Protein AF-A0A937KG40-F1 (afdb_monomer)

Structure (mmCIF, N/CA/C/O backbone):
data_AF-A0A937KG40-F1
#
_entry.id   AF-A0A937KG40-F1
#
loop_
_atom_site.group_PDB
_atom_site.id
_atom_site.type_symbol
_atom_site.label_atom_id
_atom_site.label_alt_id
_atom_site.label_comp_id
_atom_site.label_asym_id
_atom_site.label_entity_id
_atom_site.label_seq_id
_atom_site.pdbx_PDB_ins_code
_atom_site.Cartn_x
_atom_site.Cartn_y
_atom_site.Cartn_z
_atom_site.occupancy
_atom_site.B_iso_or_equiv
_atom_site.auth_seq_id
_atom_site.auth_comp_id
_atom_site.auth_asym_id
_atom_site.auth_atom_id
_atom_site.pdbx_PDB_model_num
ATOM 1 N N . MET A 1 1 ? 20.164 14.365 -9.147 1.00 29.72 1 MET A N 1
ATOM 2 C CA . MET A 1 1 ? 19.379 15.071 -8.111 1.00 29.72 1 MET A CA 1
ATOM 3 C C . MET A 1 1 ? 18.485 14.060 -7.415 1.00 29.72 1 MET A C 1
ATOM 5 O O . MET A 1 1 ? 17.702 13.389 -8.072 1.00 29.72 1 MET A O 1
ATOM 9 N N . THR A 1 2 ? 18.675 13.862 -6.116 1.00 31.70 2 THR A N 1
ATOM 10 C CA . THR A 1 2 ? 17.919 12.902 -5.305 1.00 31.70 2 THR A CA 1
ATOM 11 C C . THR A 1 2 ? 16.456 13.340 -5.197 1.00 31.70 2 THR A C 1
ATOM 13 O O . THR A 1 2 ? 16.167 14.490 -4.876 1.00 31.70 2 THR A O 1
ATOM 16 N N . ASN A 1 3 ? 15.526 12.422 -5.490 1.00 35.91 3 ASN A N 1
ATOM 17 C CA . ASN A 1 3 ? 14.071 12.614 -5.447 1.00 35.91 3 ASN A CA 1
ATOM 18 C C . ASN A 1 3 ? 13.557 12.842 -4.006 1.00 35.91 3 ASN A C 1
ATOM 20 O O . ASN A 1 3 ? 12.800 12.036 -3.457 1.00 35.91 3 ASN A O 1
ATOM 24 N N . ASN A 1 4 ? 13.931 13.977 -3.410 1.00 30.56 4 ASN A N 1
ATOM 25 C CA . ASN A 1 4 ? 13.459 14.484 -2.115 1.00 30.56 4 ASN A CA 1
ATOM 26 C C . ASN A 1 4 ? 11.945 14.772 -2.10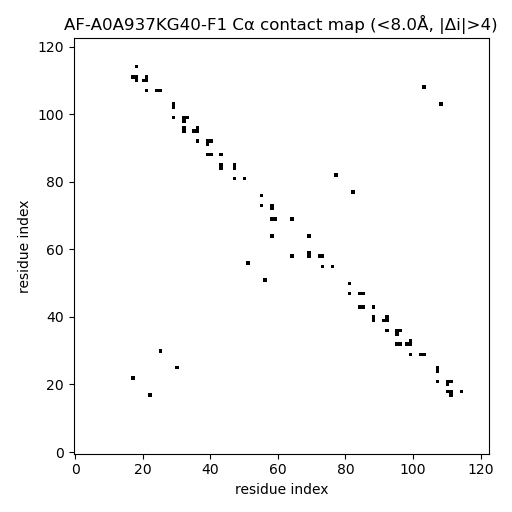3 1.00 30.56 4 ASN A C 1
ATOM 28 O O . ASN A 1 4 ? 11.352 14.951 -1.036 1.00 30.56 4 ASN A O 1
ATOM 32 N N . LEU A 1 5 ? 11.302 14.751 -3.278 1.00 34.16 5 LEU A N 1
ATOM 33 C CA . LEU A 1 5 ? 9.855 14.876 -3.439 1.00 34.16 5 LEU A CA 1
ATOM 34 C C . LEU A 1 5 ? 9.083 13.678 -2.862 1.00 34.16 5 LEU A C 1
ATOM 36 O O . LEU A 1 5 ? 7.949 13.839 -2.420 1.00 34.16 5 LEU A O 1
ATOM 40 N N . THR A 1 6 ? 9.687 12.483 -2.826 1.00 42.81 6 THR A N 1
ATOM 41 C CA . THR A 1 6 ? 8.984 11.270 -2.375 1.00 42.81 6 THR A CA 1
ATOM 42 C C . THR A 1 6 ? 8.787 11.278 -0.855 1.00 42.81 6 THR A C 1
ATOM 44 O O . THR A 1 6 ? 7.686 11.040 -0.369 1.00 42.81 6 THR A O 1
ATOM 47 N N . TYR A 1 7 ? 9.822 11.645 -0.095 1.00 31.58 7 TYR A N 1
ATOM 48 C CA . TYR A 1 7 ? 9.812 11.565 1.370 1.00 31.58 7 TYR A CA 1
ATOM 49 C C . TYR A 1 7 ? 8.919 12.631 2.032 1.00 31.58 7 TYR A C 1
ATOM 51 O O . TYR A 1 7 ? 8.198 12.355 2.995 1.00 31.58 7 TYR A O 1
ATOM 59 N N . THR A 1 8 ? 8.916 13.855 1.493 1.00 28.70 8 THR A N 1
ATOM 60 C CA . THR A 1 8 ? 8.114 14.974 2.018 1.00 28.70 8 THR A CA 1
ATOM 61 C C . THR A 1 8 ? 6.634 14.871 1.641 1.00 28.70 8 THR A C 1
ATOM 63 O O . THR A 1 8 ? 5.778 15.168 2.479 1.00 28.70 8 THR A O 1
ATOM 66 N N . GLN A 1 9 ? 6.295 14.384 0.441 1.00 41.84 9 GLN A N 1
ATOM 67 C CA . GLN A 1 9 ? 4.900 14.111 0.068 1.00 41.84 9 GLN A CA 1
ATOM 68 C C . GLN A 1 9 ? 4.331 12.902 0.823 1.00 41.84 9 GLN A C 1
ATOM 70 O O . GLN A 1 9 ? 3.178 12.938 1.247 1.00 41.84 9 GLN A O 1
ATOM 75 N N . GLU A 1 10 ? 5.131 11.866 1.092 1.00 42.09 10 GLU A N 1
ATOM 76 C CA . GLU A 1 10 ? 4.698 10.689 1.858 1.00 42.09 10 GLU A CA 1
ATOM 77 C C . GLU A 1 10 ? 4.356 11.004 3.319 1.00 42.09 10 GLU A C 1
ATOM 79 O O . GLU A 1 10 ? 3.369 10.481 3.836 1.00 42.09 10 GLU A O 1
ATOM 84 N N . LYS A 1 11 ? 5.099 11.911 3.971 1.00 37.56 11 LYS A N 1
ATOM 85 C CA . LYS A 1 11 ? 4.744 12.417 5.311 1.00 37.56 11 LYS A CA 1
ATOM 86 C C . LYS A 1 11 ? 3.416 13.197 5.291 1.00 37.56 11 LYS A C 1
ATOM 88 O O . LYS A 1 11 ? 2.628 13.094 6.228 1.00 37.56 11 LYS A O 1
ATOM 93 N N . ARG A 1 12 ? 3.135 13.935 4.205 1.00 41.34 12 ARG A N 1
ATOM 94 C CA . ARG A 1 12 ? 1.896 14.722 4.014 1.00 41.34 12 ARG A CA 1
ATOM 95 C C . ARG A 1 12 ? 0.671 13.870 3.638 1.00 41.34 12 ARG A C 1
ATOM 97 O O . ARG A 1 12 ? -0.447 14.234 3.998 1.00 41.34 12 ARG A O 1
ATOM 104 N N . MET A 1 13 ? 0.862 12.721 2.983 1.00 41.78 13 MET A N 1
ATOM 105 C CA . MET A 1 13 ? -0.224 11.836 2.517 1.00 41.78 13 MET A CA 1
ATOM 106 C C . MET A 1 13 ? -1.063 11.217 3.653 1.00 41.78 13 MET A C 1
ATOM 108 O O . MET A 1 13 ? -2.223 10.869 3.434 1.00 41.78 13 MET A O 1
ATOM 112 N N . HIS A 1 14 ? -0.526 11.073 4.870 1.00 46.31 14 HIS A N 1
ATOM 113 C CA . HIS A 1 14 ? -1.285 10.530 6.010 1.00 46.31 14 HIS A CA 1
ATOM 114 C C . HIS A 1 14 ? -1.973 11.578 6.877 1.00 46.31 14 HIS A C 1
ATOM 116 O O . HIS A 1 14 ? -3.039 11.279 7.416 1.00 46.31 14 HIS A O 1
ATOM 122 N N . SER A 1 15 ? -1.461 12.812 6.925 1.00 49.38 15 SER A N 1
ATOM 123 C CA . SER A 1 15 ? -2.122 13.901 7.660 1.00 49.38 15 SER A CA 1
ATOM 124 C C . SER A 1 15 ? -3.536 14.191 7.125 1.00 49.38 15 SER A C 1
ATOM 126 O O . SER A 1 15 ? -4.372 14.699 7.864 1.00 49.38 15 SER A O 1
ATOM 128 N N . HIS A 1 16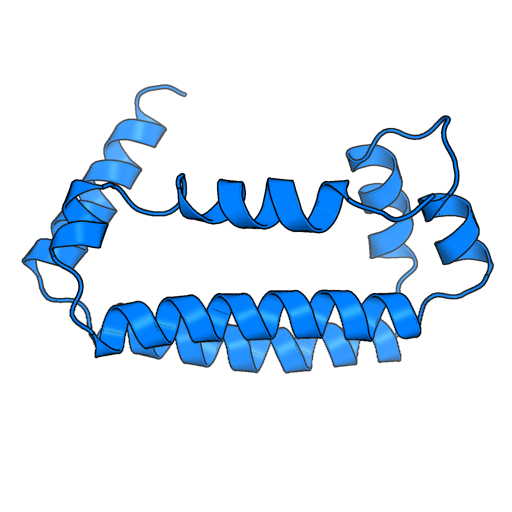 ? -3.836 13.808 5.876 1.00 55.38 16 HIS A N 1
ATOM 129 C CA . HIS A 1 16 ? -5.140 14.038 5.252 1.00 55.38 16 HIS A CA 1
ATOM 130 C C . HIS A 1 16 ? -6.058 12.807 5.192 1.00 55.38 16 HIS A C 1
ATOM 132 O O . HIS A 1 16 ? -7.255 12.978 4.959 1.00 55.38 16 HIS A O 1
ATOM 138 N N . LYS A 1 17 ? -5.580 11.568 5.416 1.00 70.12 17 LYS A N 1
ATOM 139 C CA . LYS A 1 17 ? -6.433 10.361 5.277 1.00 70.12 17 LYS A CA 1
ATOM 140 C C . LYS A 1 17 ? -7.412 10.227 6.446 1.00 70.12 17 LYS A C 1
ATOM 142 O O . LYS A 1 17 ? -8.617 10.096 6.233 1.00 70.12 17 LYS A O 1
ATOM 147 N N . TYR A 1 18 ? -6.943 10.400 7.678 1.00 78.81 18 TYR A N 1
ATOM 148 C CA . TYR A 1 18 ? -7.760 10.326 8.898 1.00 78.81 18 TYR A CA 1
ATOM 149 C C . TYR A 1 18 ? -7.912 11.711 9.545 1.00 78.81 18 TYR A C 1
ATOM 151 O O . TYR A 1 18 ? -7.155 12.617 9.219 1.00 78.81 18 TYR A O 1
ATOM 159 N N . SER A 1 19 ? -8.974 11.950 10.320 1.00 82.94 19 SER A N 1
ATOM 160 C CA . SER A 1 19 ? -9.092 13.190 11.110 1.00 82.94 19 SER A CA 1
ATOM 161 C C . SER A 1 19 ? -8.163 13.116 12.323 1.00 82.94 19 SER A C 1
ATOM 163 O O . SER A 1 19 ? -7.889 12.013 12.792 1.00 82.94 19 SER A O 1
ATOM 165 N N . GLN A 1 20 ? -7.717 14.263 12.848 1.00 84.88 20 GLN A N 1
ATOM 166 C CA . GLN A 1 20 ? -6.923 14.288 14.086 1.00 84.88 20 GLN A CA 1
ATOM 167 C C . GLN A 1 20 ? -7.676 13.626 15.245 1.00 84.88 20 GLN A C 1
ATOM 169 O O . GLN A 1 20 ? -7.147 12.713 15.866 1.00 84.88 20 GLN A O 1
ATOM 174 N N . GLU A 1 21 ? -8.967 13.950 15.387 1.00 86.12 21 GLU A N 1
ATOM 175 C CA . GLU A 1 21 ? -9.891 13.298 16.327 1.00 86.12 21 GLU A CA 1
ATOM 176 C C . GLU A 1 21 ? -9.841 11.763 16.226 1.00 86.12 21 GLU A C 1
ATOM 178 O O . GLU A 1 21 ? -9.748 11.068 17.229 1.00 86.12 21 GLU A O 1
ATOM 183 N N . LEU A 1 22 ? -9.830 11.199 15.011 1.00 88.19 22 LEU A N 1
ATOM 184 C CA . LEU A 1 22 ? -9.727 9.750 14.850 1.00 88.19 22 LEU A CA 1
ATOM 185 C C . LEU A 1 22 ? -8.346 9.236 15.273 1.00 88.19 22 LEU A C 1
ATOM 187 O O . LEU A 1 22 ? -8.283 8.229 15.969 1.00 88.19 22 LEU A O 1
ATOM 191 N N . ILE A 1 23 ? -7.266 9.906 14.859 1.00 87.44 23 ILE A N 1
ATOM 192 C CA . ILE A 1 23 ? -5.876 9.502 15.135 1.00 87.44 23 ILE A CA 1
ATOM 193 C C . ILE A 1 23 ? -5.603 9.427 16.642 1.00 87.44 23 ILE A C 1
ATOM 195 O O . ILE A 1 23 ? -4.950 8.483 17.097 1.00 87.44 23 ILE A O 1
ATOM 199 N N . GLU A 1 24 ? -6.122 10.384 17.407 1.00 89.44 24 GLU A N 1
ATOM 200 C CA . GLU A 1 24 ? -5.990 10.436 18.865 1.00 89.44 24 GLU A CA 1
ATOM 201 C C . GLU A 1 24 ? -6.654 9.232 19.539 1.00 89.44 24 GLU A C 1
ATOM 203 O O . GLU A 1 24 ? -6.080 8.651 20.457 1.00 89.44 24 GLU A O 1
ATOM 208 N N . THR A 1 25 ? -7.798 8.776 19.017 1.00 92.06 25 THR A N 1
ATOM 209 C CA . THR A 1 25 ? -8.499 7.596 19.551 1.00 92.06 25 THR A CA 1
ATOM 210 C C . THR A 1 25 ? -7.898 6.248 19.142 1.00 92.06 25 THR A C 1
ATOM 212 O O . THR A 1 25 ? -8.375 5.215 19.613 1.00 92.06 25 THR A O 1
ATOM 215 N N . LEU A 1 26 ? -6.909 6.201 18.238 1.00 93.06 26 LEU A N 1
ATOM 216 C CA . LEU A 1 26 ? -6.374 4.926 17.750 1.00 93.06 26 LEU A CA 1
ATOM 217 C C . LEU A 1 26 ? -5.513 4.222 18.804 1.00 93.06 26 LEU A C 1
ATOM 219 O O . LEU A 1 26 ? -4.596 4.814 19.382 1.00 93.06 26 LEU A O 1
ATOM 223 N N . SER A 1 27 ? -5.735 2.918 18.962 1.00 96.06 27 SER A N 1
ATOM 224 C CA . SER A 1 27 ? -4.889 2.057 19.786 1.00 96.06 27 SER A CA 1
ATOM 225 C C . SER A 1 27 ? -3.490 1.888 19.185 1.00 96.06 27 SER A C 1
ATOM 227 O O . SER A 1 27 ? -3.271 2.095 17.986 1.00 96.06 27 SER A O 1
ATOM 229 N N . SER A 1 28 ? -2.530 1.447 20.001 1.00 95.00 28 SER A N 1
ATOM 230 C CA . SER A 1 28 ? -1.167 1.146 19.538 1.00 95.00 28 SER A CA 1
ATOM 231 C C . SER A 1 28 ? -1.161 0.129 18.393 1.00 95.00 28 SER A C 1
ATOM 233 O O . SER A 1 28 ? -0.466 0.327 17.400 1.00 95.00 28 SER A O 1
ATOM 235 N N . TYR A 1 29 ? -2.006 -0.904 18.475 1.00 95.56 29 TYR A N 1
ATOM 236 C CA . TYR A 1 29 ? -2.160 -1.905 17.416 1.00 95.56 29 TYR A CA 1
ATOM 237 C C . TYR A 1 29 ? -2.681 -1.299 16.103 1.00 95.56 29 TYR A C 1
ATOM 239 O O . TYR A 1 29 ? -2.160 -1.575 15.023 1.00 95.56 29 TYR A O 1
ATOM 247 N N . GLN A 1 30 ? -3.683 -0.421 16.177 1.00 92.88 30 GLN A N 1
ATOM 248 C CA . GLN A 1 30 ? -4.229 0.268 15.005 1.00 92.88 30 GLN A CA 1
ATOM 249 C C . GLN A 1 30 ? -3.193 1.189 14.346 1.00 92.88 30 GLN A C 1
ATOM 251 O O . GLN A 1 30 ? -3.073 1.205 13.119 1.00 92.88 30 GLN A O 1
ATOM 256 N N . LYS A 1 31 ? -2.410 1.919 15.151 1.00 91.94 31 LYS A N 1
ATOM 257 C CA . LYS A 1 31 ? -1.296 2.755 14.675 1.00 91.94 31 LYS A CA 1
ATOM 258 C C . LYS A 1 31 ? -0.208 1.908 14.010 1.00 91.94 31 LYS A C 1
ATOM 260 O O . LYS A 1 31 ? 0.274 2.263 12.936 1.00 91.94 31 LYS A O 1
ATOM 265 N N . GLU A 1 32 ? 0.115 0.748 14.578 1.00 93.94 32 GLU A N 1
ATOM 266 C CA . GLU A 1 32 ? 1.071 -0.193 13.988 1.00 93.94 32 GLU A CA 1
ATOM 267 C C . GLU A 1 32 ? 0.605 -0.706 12.615 1.00 93.94 32 GLU A C 1
ATOM 269 O O . GLU A 1 32 ? 1.409 -0.822 11.688 1.00 93.94 32 GLU A O 1
ATOM 274 N N . LEU A 1 33 ? -0.693 -0.979 12.444 1.00 92.38 33 LEU A N 1
ATOM 275 C CA . LEU A 1 33 ? -1.252 -1.382 11.150 1.00 92.38 33 LEU A CA 1
ATOM 276 C C . LEU A 1 33 ? -1.131 -0.274 10.093 1.00 92.38 33 LEU A C 1
ATOM 278 O O . LEU A 1 33 ? -0.800 -0.576 8.946 1.00 92.38 33 LEU A O 1
ATOM 282 N N . ILE A 1 34 ? -1.332 0.994 10.467 1.00 91.44 34 ILE A N 1
ATOM 283 C CA . ILE A 1 34 ? -1.125 2.142 9.567 1.00 91.44 34 ILE A CA 1
ATOM 284 C C . ILE A 1 34 ? 0.348 2.241 9.152 1.00 91.44 34 ILE A C 1
ATOM 286 O O . ILE A 1 34 ? 0.657 2.340 7.964 1.00 91.44 34 ILE A O 1
ATOM 290 N N . GLU A 1 35 ? 1.275 2.138 10.106 1.00 90.94 35 GLU A N 1
ATOM 291 C CA . GLU A 1 35 ? 2.709 2.160 9.800 1.00 90.94 35 GLU A CA 1
ATOM 292 C C . GLU A 1 35 ? 3.137 0.964 8.937 1.00 90.94 35 GLU A C 1
ATOM 294 O O . GLU A 1 35 ? 3.968 1.102 8.035 1.00 90.94 35 GLU A O 1
ATOM 299 N N . LYS A 1 36 ? 2.540 -0.217 9.142 1.00 92.50 36 LYS A N 1
ATOM 300 C CA . LYS A 1 36 ? 2.751 -1.381 8.269 1.00 92.50 36 LYS A CA 1
ATOM 301 C C . LYS A 1 36 ? 2.239 -1.121 6.852 1.00 92.50 36 LYS A C 1
ATOM 303 O O . LYS A 1 36 ? 2.983 -1.397 5.912 1.00 92.50 36 LYS A O 1
ATOM 308 N N . GLU A 1 37 ? 1.029 -0.575 6.679 1.00 91.38 37 GLU A N 1
ATOM 309 C CA . GLU A 1 37 ? 0.504 -0.171 5.360 1.00 91.38 37 GLU A CA 1
ATOM 310 C C . GLU A 1 37 ? 1.511 0.752 4.656 1.00 91.38 37 GLU A C 1
ATOM 312 O O . GLU A 1 37 ? 1.912 0.483 3.521 1.00 91.38 37 GLU A O 1
ATOM 317 N N . ARG A 1 38 ? 1.994 1.785 5.358 1.00 88.75 38 ARG A N 1
ATOM 318 C CA . ARG A 1 38 ? 2.975 2.742 4.835 1.00 88.75 38 ARG A CA 1
ATOM 319 C C . ARG A 1 38 ? 4.275 2.072 4.399 1.00 88.75 38 ARG A C 1
ATOM 321 O O . ARG A 1 38 ? 4.729 2.289 3.277 1.00 88.75 38 ARG A O 1
ATOM 328 N N . LYS A 1 39 ? 4.865 1.236 5.257 1.00 91.75 39 LYS A N 1
ATOM 329 C CA . LYS A 1 39 ? 6.102 0.506 4.940 1.00 91.75 39 LYS A CA 1
ATOM 330 C C . LYS A 1 39 ? 5.937 -0.354 3.688 1.00 91.75 39 LYS A C 1
ATOM 332 O O . LYS A 1 39 ? 6.848 -0.412 2.868 1.00 91.75 39 LYS A O 1
ATOM 337 N N . TYR A 1 40 ? 4.787 -1.005 3.516 1.00 91.50 40 TYR A N 1
ATOM 338 C CA . TYR A 1 40 ? 4.525 -1.818 2.329 1.00 91.50 40 TYR A CA 1
ATOM 339 C C . TYR A 1 40 ? 4.297 -0.989 1.062 1.00 91.50 40 TYR A C 1
ATOM 341 O O . TYR A 1 40 ? 4.764 -1.406 0.006 1.00 91.50 40 TYR A O 1
ATOM 349 N N . LEU A 1 41 ? 3.663 0.184 1.151 1.00 89.12 41 LEU A N 1
ATOM 350 C CA . LEU A 1 41 ? 3.540 1.111 0.019 1.00 89.12 41 LEU A CA 1
ATOM 351 C C . LEU A 1 41 ? 4.910 1.618 -0.455 1.00 89.12 41 LEU A C 1
ATOM 353 O O . LEU A 1 41 ? 5.169 1.650 -1.656 1.00 89.12 41 LEU A O 1
ATOM 357 N N . ILE A 1 42 ? 5.806 1.963 0.476 1.00 89.62 42 ILE A N 1
ATOM 358 C CA . ILE A 1 42 ? 7.180 2.384 0.149 1.00 89.62 42 ILE A CA 1
ATOM 359 C C . ILE A 1 42 ? 7.932 1.234 -0.528 1.00 89.62 42 ILE A C 1
ATOM 361 O O . ILE A 1 42 ? 8.448 1.400 -1.632 1.00 89.62 42 ILE A O 1
ATOM 365 N N . LYS A 1 43 ? 7.904 0.037 0.074 1.00 92.38 43 LYS A N 1
ATOM 366 C CA . LYS A 1 43 ? 8.534 -1.161 -0.502 1.00 92.38 43 LYS A CA 1
ATOM 367 C C . LYS A 1 43 ? 8.000 -1.489 -1.895 1.00 92.38 43 LYS A C 1
ATOM 369 O O . LYS A 1 43 ? 8.784 -1.834 -2.773 1.00 92.38 43 LYS A O 1
ATOM 374 N N . GLN A 1 44 ? 6.690 -1.366 -2.111 1.00 92.31 44 GLN A N 1
ATOM 375 C CA . GLN A 1 44 ? 6.072 -1.563 -3.421 1.00 92.31 44 GLN A CA 1
ATOM 376 C C . GLN A 1 44 ? 6.642 -0.570 -4.443 1.00 92.31 44 GLN A C 1
ATOM 378 O O . GLN A 1 44 ? 7.110 -0.986 -5.500 1.00 92.31 44 GLN A O 1
ATOM 383 N N . ARG A 1 45 ? 6.657 0.731 -4.117 1.00 90.75 45 ARG A N 1
ATOM 384 C CA . ARG A 1 45 ? 7.186 1.788 -4.999 1.00 90.75 45 ARG A CA 1
ATOM 385 C C . ARG A 1 45 ? 8.655 1.566 -5.347 1.00 90.75 45 ARG A C 1
ATOM 387 O O . ARG A 1 45 ? 9.035 1.701 -6.506 1.00 90.75 45 ARG A O 1
ATOM 394 N N . GLU A 1 46 ? 9.477 1.228 -4.359 1.00 92.75 46 GLU A N 1
ATOM 395 C CA . GLU A 1 46 ? 10.899 0.938 -4.560 1.00 92.75 46 GLU A CA 1
ATOM 396 C C . GLU A 1 46 ? 11.111 -0.300 -5.430 1.00 92.75 46 GLU A C 1
ATOM 398 O O . GLU A 1 46 ? 11.917 -0.264 -6.358 1.00 92.75 46 GLU A O 1
ATOM 403 N N . ALA A 1 47 ? 10.376 -1.381 -5.161 1.00 93.31 47 ALA A N 1
ATOM 404 C CA . ALA A 1 47 ? 10.478 -2.615 -5.929 1.00 93.31 47 ALA A CA 1
ATOM 405 C C . ALA A 1 47 ? 10.098 -2.388 -7.399 1.00 93.31 47 ALA A C 1
ATOM 407 O O . ALA A 1 47 ? 10.842 -2.791 -8.285 1.00 93.31 47 ALA A O 1
ATOM 408 N N . ILE A 1 48 ? 9.007 -1.664 -7.661 1.00 91.38 48 ILE A N 1
ATOM 409 C CA . ILE A 1 48 ? 8.577 -1.323 -9.022 1.00 91.38 48 ILE A CA 1
ATOM 410 C C . ILE A 1 48 ? 9.620 -0.445 -9.725 1.00 91.38 48 ILE A C 1
ATOM 412 O O . ILE A 1 48 ? 10.017 -0.749 -10.846 1.00 91.38 48 ILE A O 1
ATOM 416 N N . ARG A 1 49 ? 10.142 0.598 -9.067 1.00 91.19 49 ARG A N 1
ATOM 417 C CA . ARG A 1 49 ? 11.166 1.477 -9.668 1.00 91.19 49 ARG A CA 1
ATOM 418 C C . ARG A 1 49 ? 12.431 0.726 -10.081 1.00 91.19 49 ARG A C 1
ATOM 420 O O . ARG A 1 49 ? 13.025 1.060 -11.102 1.00 91.19 49 ARG A O 1
ATOM 427 N N . LYS A 1 50 ? 12.835 -0.295 -9.318 1.00 94.69 50 LYS A N 1
ATOM 428 C CA . LYS A 1 50 ? 13.989 -1.146 -9.662 1.00 94.69 50 LYS A CA 1
ATOM 429 C C . LYS A 1 50 ? 13.774 -1.940 -10.949 1.00 94.69 50 LYS A C 1
ATOM 431 O O . LYS A 1 50 ? 14.743 -2.242 -11.632 1.00 94.69 50 LYS A O 1
ATOM 436 N N . THR A 1 51 ? 12.523 -2.238 -11.290 1.00 94.44 51 THR A N 1
ATOM 437 C CA . THR A 1 51 ? 12.162 -2.984 -12.504 1.00 94.44 51 THR A CA 1
ATOM 438 C C . THR A 1 51 ? 11.962 -2.098 -13.733 1.00 94.44 51 THR A C 1
ATOM 440 O O . THR A 1 51 ? 11.604 -2.619 -14.784 1.00 94.44 51 THR A O 1
ATOM 443 N N . PHE A 1 52 ? 12.140 -0.775 -13.631 1.00 94.25 52 PHE A N 1
ATOM 444 C CA . PHE A 1 52 ? 11.869 0.121 -14.755 1.00 94.25 52 PHE A CA 1
ATOM 445 C C . PHE A 1 52 ? 12.814 -0.102 -15.935 1.00 94.25 52 PHE A C 1
ATOM 447 O O . PHE A 1 52 ? 14.040 -0.122 -15.776 1.00 94.25 52 PHE A O 1
ATOM 454 N N . SER A 1 53 ? 12.224 -0.192 -17.128 1.00 96.25 53 SER A N 1
ATOM 455 C CA . SER A 1 53 ? 12.951 -0.201 -18.394 1.00 96.25 53 SER A CA 1
ATOM 456 C C . SER A 1 53 ? 13.630 1.148 -18.656 1.00 96.25 53 SER A C 1
ATOM 458 O O . SER A 1 53 ? 13.360 2.151 -17.989 1.00 96.25 53 SER A O 1
ATOM 460 N N . ILE A 1 54 ? 14.519 1.184 -19.649 1.00 96.25 54 ILE A N 1
ATOM 461 C CA . ILE A 1 54 ? 15.185 2.422 -20.077 1.00 96.25 54 ILE A CA 1
ATOM 462 C C . ILE A 1 54 ? 14.148 3.477 -20.488 1.00 96.25 54 ILE A C 1
ATOM 464 O O . ILE A 1 54 ? 14.247 4.626 -20.063 1.00 96.25 54 ILE A O 1
ATOM 468 N N . ASP A 1 55 ? 13.119 3.091 -21.2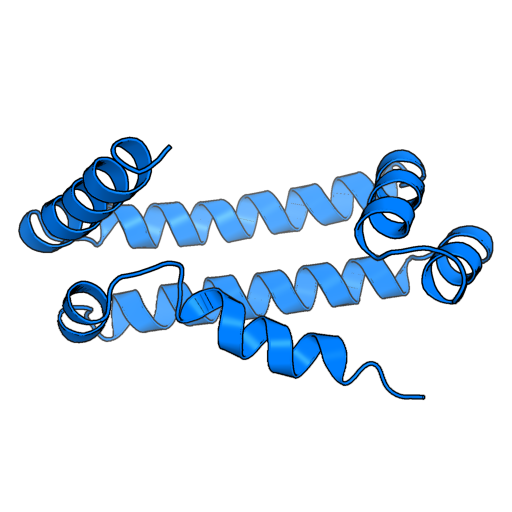42 1.00 95.25 55 ASP A N 1
ATOM 469 C CA . ASP A 1 55 ? 12.095 4.033 -21.706 1.00 95.25 55 ASP A CA 1
ATOM 470 C C . ASP A 1 55 ? 11.205 4.534 -20.566 1.00 95.25 55 ASP A C 1
ATOM 472 O O . ASP A 1 55 ? 10.891 5.721 -20.498 1.00 95.25 55 ASP A O 1
ATOM 476 N N . GLN A 1 56 ? 10.878 3.673 -19.599 1.00 94.25 56 GLN A N 1
ATOM 477 C CA . GLN A 1 56 ? 10.161 4.091 -18.392 1.00 94.25 56 GLN A CA 1
ATOM 478 C C . GLN A 1 56 ? 10.982 5.089 -17.558 1.00 94.25 56 GLN A C 1
ATOM 480 O O . GLN A 1 56 ? 10.426 6.059 -17.040 1.00 94.25 56 GLN A O 1
ATOM 485 N N . LYS A 1 57 ? 12.305 4.892 -17.454 1.00 94.94 57 LYS A N 1
ATOM 486 C CA . LYS A 1 57 ? 13.213 5.839 -16.781 1.00 94.94 57 LYS A CA 1
ATOM 487 C C . LYS A 1 57 ? 13.258 7.186 -17.501 1.00 94.94 57 LYS A C 1
ATOM 489 O O . LYS A 1 57 ? 13.105 8.210 -16.844 1.00 94.94 57 LYS A O 1
ATOM 494 N N . LYS A 1 58 ? 13.341 7.194 -18.837 1.00 95.56 58 LYS A N 1
ATOM 495 C CA . LYS A 1 58 ? 13.280 8.433 -19.635 1.00 95.56 58 LYS A CA 1
ATOM 496 C C . LYS A 1 58 ? 12.005 9.233 -19.355 1.00 95.56 58 LYS A C 1
ATOM 498 O O . LYS A 1 58 ? 12.087 10.434 -19.136 1.00 95.56 58 LYS A O 1
ATOM 503 N N . VAL A 1 59 ? 10.842 8.577 -19.285 1.00 93.38 59 VAL A N 1
ATOM 504 C CA . VAL A 1 59 ? 9.570 9.250 -18.953 1.00 93.38 59 VAL A CA 1
ATOM 505 C C . VAL A 1 59 ? 9.585 9.838 -17.535 1.00 93.38 59 VAL A C 1
ATOM 507 O O . VAL A 1 59 ? 9.034 10.915 -17.308 1.00 93.38 59 VAL A O 1
ATOM 510 N N . ILE A 1 60 ? 10.206 9.156 -16.566 1.00 90.06 60 ILE A N 1
ATOM 511 C CA . ILE A 1 60 ? 10.361 9.684 -15.201 1.00 90.06 60 ILE A CA 1
ATOM 512 C C . ILE A 1 60 ? 11.257 10.925 -15.176 1.00 90.06 60 ILE A C 1
ATOM 514 O O . ILE A 1 60 ? 10.923 11.887 -14.477 1.00 90.06 60 ILE A O 1
ATOM 518 N N . ASP A 1 61 ? 12.356 10.907 -15.924 1.00 93.31 61 ASP A N 1
ATOM 519 C CA . ASP A 1 61 ? 13.377 11.958 -15.901 1.00 93.31 61 ASP A CA 1
ATOM 520 C C . ASP A 1 61 ? 13.017 13.170 -16.779 1.00 93.31 61 ASP A C 1
ATOM 522 O O . ASP A 1 61 ? 13.581 14.247 -16.597 1.00 93.31 61 ASP A O 1
ATOM 526 N N . ASP A 1 62 ? 12.030 13.035 -17.669 1.00 93.25 62 ASP A N 1
ATOM 527 C CA . ASP A 1 62 ? 11.555 14.106 -18.550 1.00 93.25 62 ASP A CA 1
ATOM 528 C C . ASP A 1 62 ? 10.989 15.295 -17.752 1.00 93.25 62 ASP A C 1
ATOM 530 O O . ASP A 1 62 ? 9.928 15.212 -17.129 1.00 93.25 62 ASP A O 1
ATOM 534 N N . SER A 1 63 ? 11.700 16.422 -17.744 1.00 93.25 63 SER A N 1
ATOM 535 C CA . SER A 1 63 ? 11.308 17.633 -17.015 1.00 93.25 63 SER A CA 1
ATOM 536 C C . SER A 1 63 ? 10.138 18.384 -17.655 1.00 93.25 63 SER A C 1
ATOM 538 O O . SER A 1 63 ? 9.524 19.213 -16.986 1.00 93.25 63 SER A O 1
ATOM 540 N N . THR A 1 64 ? 9.799 18.086 -18.912 1.00 95.56 64 THR A N 1
ATOM 541 C CA . THR A 1 64 ? 8.702 18.741 -19.641 1.00 95.56 64 THR A CA 1
ATOM 542 C C . THR A 1 64 ? 7.332 18.168 -19.276 1.00 95.56 64 THR A C 1
ATOM 544 O O . THR A 1 64 ? 6.308 18.827 -19.459 1.00 95.56 64 THR A O 1
ATOM 547 N N . LEU A 1 65 ? 7.295 16.954 -18.717 1.00 91.50 65 LEU A N 1
ATOM 548 C CA . LEU A 1 65 ? 6.064 16.288 -18.308 1.00 91.50 65 LEU A CA 1
ATOM 549 C C . LEU A 1 65 ? 5.690 16.623 -16.860 1.00 91.50 65 LEU A C 1
ATOM 551 O O . LEU A 1 65 ? 6.470 16.441 -15.921 1.00 91.50 65 LEU A O 1
ATOM 555 N N . SER A 1 66 ? 4.428 16.996 -16.653 1.00 93.00 66 SER A N 1
ATOM 556 C CA . SER A 1 66 ? 3.827 17.025 -15.318 1.00 93.00 66 SER A CA 1
ATOM 557 C C . SER A 1 66 ? 3.757 15.625 -14.700 1.00 93.00 66 SER A C 1
ATOM 559 O O . SER A 1 66 ? 3.746 14.604 -15.393 1.00 93.00 66 SER A O 1
ATOM 561 N N . TYR A 1 67 ? 3.622 15.565 -13.373 1.00 85.75 67 TYR A N 1
ATOM 562 C CA . TYR A 1 67 ? 3.462 14.304 -12.646 1.00 85.75 67 TYR A CA 1
ATOM 563 C C . TYR A 1 67 ? 2.330 13.432 -13.215 1.00 85.75 67 TYR A C 1
ATOM 565 O O . TYR A 1 67 ? 2.540 12.251 -13.481 1.00 85.75 67 TYR A O 1
ATOM 573 N N . ASN A 1 68 ? 1.153 14.014 -13.471 1.00 87.75 68 ASN A N 1
ATOM 574 C CA . ASN A 1 68 ? 0.010 13.268 -14.004 1.00 87.75 68 ASN A CA 1
ATOM 575 C C . ASN A 1 68 ? 0.291 12.719 -15.409 1.00 87.75 68 ASN A C 1
ATOM 577 O O . ASN A 1 68 ? -0.038 11.571 -15.695 1.00 87.75 68 ASN A O 1
ATOM 581 N N . GLN A 1 69 ? 0.958 13.497 -16.269 1.00 90.88 69 GLN A N 1
ATOM 582 C CA . GLN A 1 69 ? 1.355 13.029 -17.600 1.00 90.88 69 GLN A CA 1
ATOM 583 C C . GLN A 1 69 ? 2.363 11.875 -17.523 1.00 90.88 69 GLN A C 1
ATOM 585 O O . GLN A 1 69 ? 2.219 10.899 -18.259 1.00 90.88 69 GLN A O 1
ATOM 590 N N . LYS A 1 70 ? 3.341 11.939 -16.608 1.00 91.00 70 LYS A N 1
ATOM 591 C CA . LYS A 1 70 ? 4.282 10.831 -16.367 1.00 91.00 70 LYS A CA 1
ATOM 592 C C . LYS A 1 70 ? 3.546 9.569 -15.941 1.00 91.00 70 LYS A C 1
ATOM 594 O O . LYS A 1 70 ? 3.762 8.513 -16.522 1.00 91.00 70 LYS A O 1
ATOM 599 N N . ILE A 1 71 ? 2.638 9.677 -14.973 1.00 86.81 71 ILE A N 1
ATOM 600 C CA . ILE A 1 71 ? 1.844 8.543 -14.487 1.00 86.81 71 ILE A CA 1
ATOM 601 C C . ILE A 1 71 ? 0.998 7.927 -15.609 1.00 86.81 71 ILE A C 1
ATOM 603 O O . ILE A 1 71 ? 1.025 6.709 -15.785 1.00 86.81 71 ILE A O 1
ATOM 607 N N . ASN A 1 72 ? 0.327 8.758 -16.410 1.00 90.50 72 ASN A N 1
ATOM 608 C CA . ASN A 1 72 ? -0.503 8.305 -17.529 1.00 90.50 72 ASN A CA 1
ATOM 609 C C . ASN A 1 72 ? 0.300 7.617 -18.639 1.00 90.50 72 ASN A C 1
ATOM 611 O O . ASN A 1 72 ? -0.256 6.799 -19.361 1.00 90.50 72 ASN A O 1
ATOM 615 N N . LYS A 1 73 ? 1.597 7.916 -18.777 1.00 93.69 73 LYS A N 1
ATOM 616 C CA . LYS A 1 73 ? 2.496 7.210 -19.704 1.00 93.69 73 LYS A CA 1
ATOM 617 C C . LYS A 1 73 ? 3.098 5.946 -19.087 1.00 93.69 73 LYS A C 1
ATOM 619 O O . LYS A 1 73 ? 3.235 4.935 -19.767 1.00 93.69 73 LYS A O 1
ATOM 624 N N . ILE A 1 74 ? 3.438 5.982 -17.801 1.00 90.94 74 ILE A N 1
ATOM 625 C CA . ILE A 1 74 ? 4.146 4.891 -17.122 1.00 90.94 74 ILE A CA 1
ATOM 626 C C . ILE A 1 74 ? 3.225 3.714 -16.821 1.00 90.94 74 ILE A C 1
ATOM 628 O O . ILE A 1 74 ? 3.583 2.585 -17.14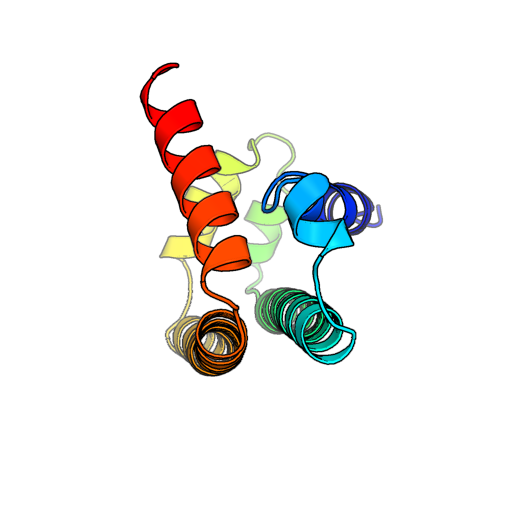7 1.00 90.94 74 ILE A O 1
ATOM 632 N N . ILE A 1 75 ? 2.047 3.955 -16.236 1.00 88.50 75 ILE A N 1
ATOM 633 C CA . ILE A 1 75 ? 1.134 2.876 -15.823 1.00 88.50 75 ILE A CA 1
ATOM 634 C C . ILE A 1 75 ? 0.771 1.950 -16.998 1.00 88.50 75 ILE A C 1
ATOM 636 O O . ILE A 1 75 ? 0.888 0.732 -16.837 1.00 88.50 75 ILE A O 1
ATOM 640 N N . PRO A 1 76 ? 0.382 2.462 -18.184 1.00 93.31 76 PRO A N 1
ATOM 641 C CA . PRO A 1 76 ? 0.067 1.595 -19.318 1.00 93.31 76 PRO A CA 1
ATOM 642 C C . PRO A 1 76 ? 1.276 0.814 -19.837 1.00 93.31 76 PRO A C 1
ATOM 644 O O . PRO A 1 76 ? 1.111 -0.298 -20.328 1.00 93.31 76 PRO A O 1
ATOM 647 N N . SER A 1 77 ? 2.487 1.363 -19.690 1.00 93.44 77 SER A N 1
ATOM 648 C CA . SER A 1 77 ? 3.729 0.726 -20.146 1.00 93.44 77 SER A CA 1
ATOM 649 C C . SER A 1 77 ? 4.227 -0.405 -19.241 1.00 93.44 77 SER A C 1
ATOM 651 O O . SER A 1 77 ? 5.288 -0.965 -19.511 1.00 93.44 77 SER A O 1
ATOM 653 N N . PHE A 1 78 ? 3.524 -0.729 -18.149 1.00 93.56 78 PHE A N 1
ATOM 654 C CA . PHE A 1 78 ? 3.967 -1.791 -17.253 1.00 93.56 78 PHE A CA 1
ATOM 655 C C . PHE A 1 78 ? 3.920 -3.172 -17.909 1.00 93.56 78 PHE A C 1
ATOM 657 O O . PHE A 1 78 ? 2.894 -3.580 -18.464 1.00 93.56 78 PHE A O 1
ATOM 664 N N . SER A 1 79 ? 5.022 -3.913 -17.774 1.00 96.88 79 SER A N 1
ATOM 665 C CA . SER A 1 79 ? 5.105 -5.314 -18.186 1.00 96.88 79 SER A CA 1
ATOM 666 C C . SER A 1 79 ? 4.229 -6.215 -17.309 1.00 96.88 79 SER A C 1
ATOM 668 O O . SER A 1 79 ? 3.755 -5.811 -16.241 1.00 96.88 79 SER A O 1
ATOM 670 N N . SER A 1 80 ? 4.023 -7.459 -17.744 1.00 97.12 80 SER A N 1
ATOM 671 C CA . SER A 1 80 ? 3.299 -8.468 -16.961 1.00 97.12 80 SER A CA 1
ATOM 672 C C . SER A 1 80 ? 3.939 -8.688 -15.586 1.00 97.12 80 SER A C 1
ATOM 674 O O . SER A 1 80 ? 3.238 -8.608 -14.581 1.00 97.12 80 SER A O 1
ATOM 676 N N . ASP A 1 81 ? 5.266 -8.820 -15.520 1.00 96.69 81 ASP A N 1
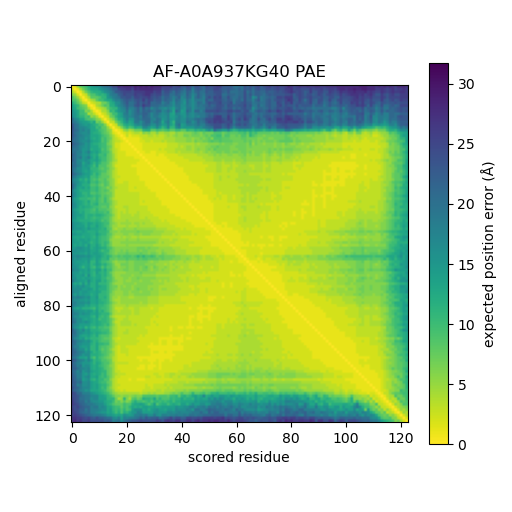ATOM 677 C CA . ASP A 1 81 ? 6.001 -9.003 -14.259 1.00 96.69 81 ASP A CA 1
ATOM 678 C C . ASP A 1 81 ? 5.837 -7.809 -13.309 1.00 96.69 81 ASP A C 1
ATOM 680 O O . ASP A 1 81 ? 5.657 -7.965 -12.099 1.00 96.69 81 ASP A O 1
ATOM 684 N N . GLN A 1 82 ? 5.857 -6.586 -13.852 1.00 94.19 82 GLN A N 1
ATOM 685 C CA . GLN A 1 82 ? 5.630 -5.366 -13.076 1.00 94.19 82 GLN A CA 1
ATOM 686 C C . GLN A 1 82 ? 4.207 -5.328 -12.503 1.00 94.19 82 GLN A C 1
ATOM 688 O O . GLN A 1 82 ? 4.017 -4.973 -11.336 1.00 94.19 82 GLN A O 1
ATOM 693 N N . LYS A 1 83 ? 3.207 -5.728 -13.297 1.00 94.44 83 LYS A N 1
ATOM 694 C CA . LYS A 1 83 ? 1.804 -5.825 -12.865 1.00 94.44 83 LYS A CA 1
ATOM 695 C C . LYS A 1 83 ? 1.610 -6.904 -11.800 1.00 94.44 83 LYS A C 1
ATOM 697 O O . LYS A 1 83 ? 0.939 -6.650 -10.801 1.00 94.44 83 LYS A O 1
ATOM 702 N N . GLU A 1 84 ? 2.236 -8.067 -11.951 1.00 96.62 84 GLU A N 1
ATOM 703 C CA . GLU A 1 84 ? 2.171 -9.138 -10.953 1.00 96.62 84 GLU A CA 1
ATOM 704 C C . GLU A 1 84 ? 2.824 -8.715 -9.628 1.00 96.62 84 GLU A C 1
ATOM 706 O O . GLU A 1 84 ? 2.266 -8.924 -8.544 1.00 96.62 84 GLU A O 1
ATOM 711 N N . LEU A 1 85 ? 3.973 -8.036 -9.700 1.00 94.50 85 LEU A N 1
ATOM 712 C CA . LEU A 1 85 ? 4.639 -7.466 -8.533 1.00 94.50 85 LEU A CA 1
ATOM 713 C C . LEU A 1 85 ? 3.724 -6.480 -7.798 1.00 94.50 85 LEU A C 1
ATOM 715 O O . LEU A 1 85 ? 3.588 -6.564 -6.573 1.00 94.50 85 LEU A O 1
ATOM 719 N N . ILE A 1 86 ? 3.077 -5.567 -8.532 1.00 91.94 86 ILE A N 1
ATOM 720 C CA . ILE A 1 86 ? 2.098 -4.617 -7.986 1.00 91.94 86 ILE A CA 1
ATOM 721 C C . ILE A 1 86 ? 0.985 -5.365 -7.252 1.00 91.94 86 ILE A C 1
ATOM 723 O O . ILE A 1 86 ? 0.715 -5.057 -6.088 1.00 91.94 86 ILE A O 1
ATOM 727 N N . GLU A 1 87 ? 0.399 -6.371 -7.895 1.00 93.94 87 GLU A N 1
ATOM 728 C CA . GLU A 1 87 ? -0.731 -7.130 -7.364 1.00 93.94 87 GLU A CA 1
ATOM 729 C C . GLU A 1 87 ? -0.368 -7.891 -6.080 1.00 93.94 87 GLU A C 1
ATOM 731 O O . GLU A 1 87 ? -1.108 -7.882 -5.091 1.00 93.94 87 GLU A O 1
ATOM 736 N N . LYS A 1 88 ? 0.833 -8.474 -6.020 1.00 95.94 88 LYS A N 1
ATOM 737 C CA . LYS A 1 88 ? 1.350 -9.128 -4.808 1.00 95.94 88 LYS A CA 1
ATOM 738 C C . LYS A 1 88 ? 1.430 -8.167 -3.620 1.00 95.94 88 LYS A C 1
ATOM 740 O O . LYS A 1 88 ? 1.109 -8.547 -2.488 1.00 95.94 88 LYS A O 1
ATOM 745 N N . TYR A 1 89 ? 1.865 -6.929 -3.849 1.00 92.25 89 TYR A N 1
ATOM 746 C CA . TYR A 1 89 ? 1.879 -5.902 -2.808 1.00 92.25 89 TYR A CA 1
ATOM 747 C C . TYR A 1 89 ? 0.468 -5.422 -2.454 1.00 92.25 89 TYR A C 1
ATOM 749 O O . TYR A 1 89 ? 0.183 -5.273 -1.264 1.00 92.25 89 TYR A O 1
ATOM 757 N N . HIS A 1 90 ? -0.426 -5.255 -3.436 1.00 89.69 90 HIS A N 1
ATOM 758 C CA . HIS A 1 90 ? -1.825 -4.888 -3.196 1.00 89.69 90 HIS A CA 1
ATOM 759 C C . HIS A 1 90 ? -2.526 -5.880 -2.271 1.00 89.69 90 HIS A C 1
ATOM 761 O O . HIS A 1 90 ? -3.048 -5.465 -1.238 1.00 89.69 90 HIS A O 1
ATOM 767 N N . LYS A 1 91 ? -2.427 -7.188 -2.533 1.00 95.56 91 LYS A N 1
ATOM 768 C CA . LYS A 1 91 ? -3.023 -8.227 -1.671 1.00 95.56 91 LYS A CA 1
ATOM 769 C C . LYS A 1 91 ? -2.561 -8.126 -0.211 1.00 95.56 91 LYS A C 1
ATOM 771 O O . LYS A 1 91 ? -3.356 -8.275 0.724 1.00 95.56 91 LYS A O 1
ATOM 776 N N . ARG A 1 92 ? -1.274 -7.837 0.013 1.00 94.56 92 ARG A N 1
ATOM 777 C CA . ARG A 1 92 ? -0.708 -7.654 1.364 1.00 94.56 92 ARG A CA 1
ATOM 778 C C . ARG A 1 92 ? -1.224 -6.383 2.031 1.00 94.56 92 ARG A C 1
ATOM 780 O O . ARG A 1 92 ? -1.635 -6.426 3.190 1.00 94.56 92 ARG A O 1
ATOM 787 N N . ILE A 1 93 ? -1.227 -5.271 1.301 1.00 92.12 93 ILE A N 1
ATOM 788 C CA . ILE A 1 93 ? -1.737 -3.983 1.778 1.00 92.12 93 ILE A CA 1
ATOM 789 C C . ILE A 1 93 ? -3.225 -4.093 2.126 1.00 92.12 93 ILE A C 1
ATOM 791 O O . ILE A 1 93 ? -3.639 -3.646 3.195 1.00 92.12 93 ILE A O 1
ATOM 795 N N . ASP A 1 94 ? -4.021 -4.754 1.293 1.00 93.12 94 ASP A N 1
ATOM 796 C CA . ASP A 1 94 ? -5.449 -4.944 1.533 1.00 93.12 94 ASP A CA 1
ATOM 797 C C . ASP A 1 94 ? -5.720 -5.840 2.735 1.00 93.12 94 ASP A C 1
ATOM 799 O O . ASP A 1 94 ? -6.643 -5.579 3.504 1.00 93.12 94 ASP A O 1
ATOM 803 N N . THR A 1 95 ? -4.874 -6.839 2.977 1.00 96.38 95 THR A N 1
ATOM 804 C CA . THR A 1 95 ? -4.940 -7.631 4.212 1.00 96.38 95 THR A CA 1
ATOM 805 C C . THR A 1 95 ? -4.697 -6.757 5.447 1.00 96.38 95 THR A C 1
ATOM 807 O O . THR A 1 95 ? -5.430 -6.865 6.431 1.00 96.38 95 THR A O 1
ATOM 810 N N . ILE A 1 96 ? -3.712 -5.854 5.402 1.00 93.25 96 ILE A N 1
ATOM 811 C CA . ILE A 1 96 ? -3.435 -4.904 6.494 1.00 93.25 96 ILE A CA 1
ATOM 812 C C . ILE A 1 96 ? -4.621 -3.952 6.693 1.00 93.25 96 ILE A C 1
ATOM 814 O O . ILE A 1 96 ? -5.071 -3.761 7.822 1.00 93.25 96 ILE A O 1
ATOM 818 N N . ARG A 1 97 ? -5.182 -3.412 5.604 1.00 92.56 97 ARG A N 1
ATOM 819 C CA . ARG A 1 97 ? -6.367 -2.541 5.647 1.00 92.56 97 ARG A CA 1
ATOM 820 C C . ARG A 1 97 ? -7.574 -3.249 6.244 1.00 92.56 97 ARG A C 1
ATOM 822 O O . ARG A 1 97 ? -8.242 -2.669 7.091 1.00 92.56 97 ARG A O 1
ATOM 829 N N . LYS A 1 98 ? -7.844 -4.497 5.848 1.00 95.38 98 LYS A N 1
ATOM 830 C CA . LYS A 1 98 ? -8.934 -5.310 6.411 1.00 95.38 98 LYS A CA 1
ATOM 831 C C . LYS A 1 98 ? -8.754 -5.505 7.915 1.00 95.38 98 LYS A C 1
ATOM 833 O O . LYS A 1 98 ? -9.695 -5.263 8.662 1.00 95.38 98 LYS A O 1
ATOM 838 N N . LYS A 1 99 ? -7.544 -5.849 8.374 1.00 96.88 99 LYS A N 1
ATOM 839 C CA . LYS A 1 99 ? -7.236 -5.946 9.813 1.00 96.88 99 LYS A CA 1
ATOM 840 C C . LYS A 1 99 ? -7.471 -4.621 10.536 1.00 96.88 99 LYS A C 1
ATOM 842 O O . LYS A 1 99 ? -8.122 -4.614 11.575 1.00 96.88 99 LYS A O 1
ATOM 847 N N . PHE A 1 100 ? -7.019 -3.507 9.957 1.00 94.88 100 PHE A N 1
ATOM 848 C CA . PHE A 1 100 ? -7.240 -2.177 10.524 1.00 94.88 100 PHE A CA 1
ATOM 849 C C . PHE A 1 100 ? -8.733 -1.886 10.647 1.00 94.88 100 PHE A C 1
ATOM 851 O O . PHE A 1 100 ? -9.205 -1.633 11.750 1.00 94.88 100 PHE A O 1
ATOM 858 N N . TYR A 1 101 ? -9.494 -2.020 9.558 1.00 91.81 101 TYR A N 1
ATOM 859 C CA . TYR A 1 101 ? -10.935 -1.788 9.569 1.00 91.81 101 TYR A CA 1
ATOM 860 C C . TYR A 1 101 ? -11.674 -2.700 10.541 1.00 91.81 101 TYR A C 1
ATOM 862 O O . TYR A 1 101 ? -12.589 -2.229 11.202 1.00 91.81 101 TYR A O 1
ATOM 870 N N . ASN A 1 102 ? -11.292 -3.970 10.661 1.00 96.12 102 ASN A N 1
ATOM 871 C CA . ASN A 1 102 ? -11.915 -4.901 11.601 1.00 96.12 102 ASN A CA 1
ATOM 872 C C . ASN A 1 102 ? -11.597 -4.550 13.056 1.00 96.12 102 ASN A C 1
ATOM 874 O O . ASN A 1 102 ? -12.463 -4.702 13.907 1.00 96.12 102 ASN A O 1
ATOM 878 N N . SER A 1 103 ? -10.413 -3.998 13.325 1.00 95.81 103 SER A N 1
ATOM 879 C CA . SER A 1 103 ? -10.013 -3.578 14.671 1.00 95.81 103 SER A CA 1
ATOM 880 C C . SER 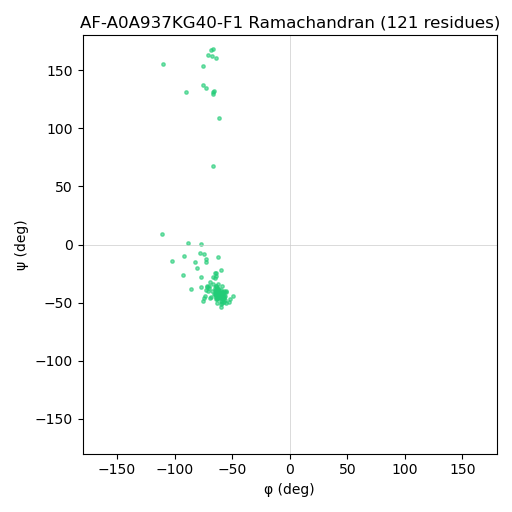A 1 103 ? -10.685 -2.293 15.167 1.00 95.81 103 SER 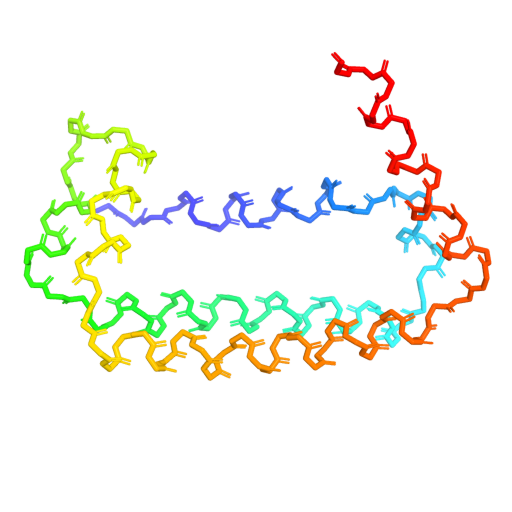A C 1
ATOM 882 O O . SER A 1 103 ? -10.489 -1.932 16.322 1.00 95.81 103 SER A O 1
ATOM 884 N N . LEU A 1 104 ? -11.426 -1.568 14.319 1.00 95.31 104 LEU A N 1
ATOM 885 C CA . LEU A 1 104 ? -12.053 -0.302 14.705 1.00 95.31 104 LEU A CA 1
ATOM 886 C C . LEU A 1 104 ? -13.280 -0.507 15.592 1.00 95.31 104 LEU A C 1
ATOM 888 O O . LEU A 1 104 ? -14.162 -1.311 15.265 1.00 95.31 104 LEU A O 1
ATOM 892 N N . THR A 1 105 ? -13.386 0.325 16.626 1.00 96.44 105 THR A N 1
ATOM 893 C CA . THR A 1 105 ? -14.596 0.454 17.445 1.00 96.44 105 THR A CA 1
ATOM 894 C C . THR A 1 105 ? -15.720 1.141 16.670 1.00 96.44 105 THR A C 1
ATOM 896 O O . THR A 1 105 ? -15.494 1.795 15.646 1.00 96.44 105 THR A O 1
ATOM 899 N N . GLU A 1 106 ? -16.956 1.024 17.152 1.00 94.75 106 GLU A N 1
ATOM 900 C CA . GLU A 1 106 ? -18.109 1.695 16.542 1.00 94.75 106 GLU A CA 1
ATOM 901 C C . GLU A 1 106 ? -17.936 3.217 16.494 1.00 94.75 106 GLU A C 1
ATOM 903 O O . GLU A 1 106 ? -18.155 3.827 15.444 1.00 94.75 106 GLU A O 1
ATOM 908 N N . THR A 1 107 ? -17.430 3.816 17.577 1.00 93.19 107 THR A N 1
ATOM 909 C CA . THR A 1 107 ? -17.113 5.249 17.652 1.00 93.19 107 THR A CA 1
ATOM 910 C C . THR A 1 107 ? -16.101 5.652 16.580 1.00 93.19 107 THR A C 1
ATOM 912 O O . THR A 1 107 ? -16.339 6.581 15.809 1.00 93.19 107 THR A O 1
ATOM 915 N N . GLN A 1 108 ? -15.004 4.904 16.438 1.00 93.00 108 GLN A N 1
ATOM 916 C CA . GLN A 1 108 ? -13.997 5.167 15.406 1.00 93.00 108 GLN A CA 1
ATOM 917 C C . GLN A 1 108 ? -14.575 5.021 13.987 1.00 93.00 108 GLN A C 1
ATOM 919 O O . GLN A 1 108 ? -14.305 5.841 13.104 1.00 93.00 108 GLN A O 1
ATOM 924 N N . ARG A 1 109 ? -15.430 4.015 13.749 1.00 93.00 109 ARG A N 1
ATOM 925 C CA . ARG A 1 109 ? -16.135 3.843 12.465 1.00 93.00 109 ARG A CA 1
ATOM 926 C C . ARG A 1 109 ? -17.069 5.017 12.172 1.00 93.00 109 ARG A C 1
ATOM 928 O O . ARG A 1 109 ? -17.157 5.442 11.015 1.00 93.00 109 ARG A O 1
ATOM 935 N N . ALA A 1 110 ? -17.746 5.556 13.183 1.00 91.06 110 ALA A N 1
ATOM 936 C CA . ALA A 1 110 ? -18.598 6.733 13.046 1.00 91.06 110 ALA A CA 1
ATOM 937 C C . ALA A 1 110 ? -17.784 7.977 12.647 1.00 91.06 110 ALA A C 1
ATOM 939 O O . ALA A 1 110 ? -18.181 8.685 11.716 1.00 91.06 110 ALA A O 1
ATOM 940 N N . LEU A 1 111 ? -16.606 8.186 13.247 1.00 88.25 111 LEU A N 1
ATOM 941 C CA . LEU A 1 111 ? -15.687 9.274 12.882 1.00 88.25 111 LEU A CA 1
ATOM 942 C C . LEU A 1 111 ? -15.237 9.186 11.415 1.00 88.25 111 LEU A C 1
ATOM 944 O O . LEU A 1 111 ? -15.258 10.187 10.690 1.00 88.25 111 LEU A O 1
ATOM 948 N N . ILE A 1 112 ? -14.931 7.978 10.925 1.00 86.12 112 ILE A N 1
ATOM 949 C CA . ILE A 1 112 ? -14.604 7.752 9.505 1.00 86.12 112 ILE A CA 1
ATOM 950 C C . ILE A 1 112 ? -15.791 8.107 8.597 1.00 86.12 112 ILE A C 1
ATOM 952 O O . ILE A 1 112 ? -15.618 8.784 7.578 1.00 86.12 112 ILE A O 1
ATOM 956 N N . LYS A 1 113 ? -17.010 7.671 8.947 1.00 83.12 113 LYS A N 1
ATOM 957 C CA . LYS A 1 113 ? -18.228 7.960 8.168 1.00 83.12 113 LYS A CA 1
ATOM 958 C C . LYS A 1 113 ? -18.549 9.461 8.141 1.00 83.12 113 LYS A C 1
ATOM 960 O O . LYS A 1 113 ? -18.891 9.984 7.080 1.00 83.12 113 LYS A O 1
ATOM 965 N N . LYS A 1 114 ? -18.404 10.163 9.272 1.00 77.31 114 LYS A N 1
ATOM 966 C CA . LYS A 1 114 ? -18.648 11.612 9.404 1.00 77.31 114 LYS A CA 1
ATOM 967 C C . LYS A 1 114 ? -17.758 12.418 8.457 1.00 77.31 114 LYS A C 1
ATOM 969 O O . LYS A 1 114 ? -18.252 13.303 7.762 1.00 77.31 114 LYS A O 1
ATOM 974 N N . LYS A 1 115 ? -16.473 12.060 8.355 1.00 69.75 115 LYS A N 1
ATOM 975 C CA . LYS A 1 115 ? -15.537 12.691 7.413 1.00 69.75 115 LYS A CA 1
ATOM 976 C C . LYS A 1 115 ? -15.957 12.494 5.950 1.00 69.75 115 LYS A C 1
ATOM 978 O O . LYS A 1 115 ? -15.981 13.464 5.201 1.00 69.75 115 LYS A O 1
ATOM 983 N N . ARG A 1 116 ? -16.365 11.276 5.563 1.00 65.00 116 ARG A N 1
ATOM 984 C CA . ARG A 1 116 ? -16.849 1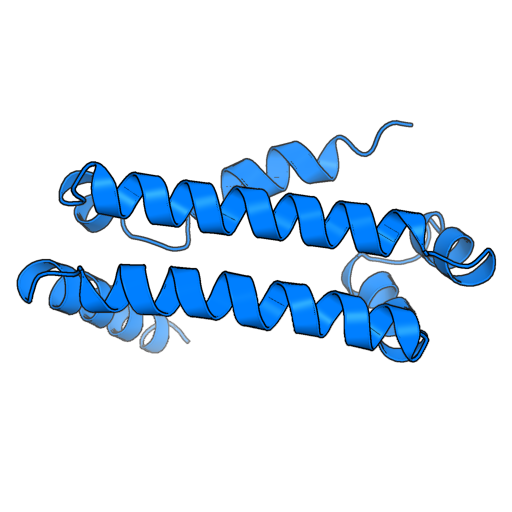0.974 4.196 1.00 65.00 116 ARG A CA 1
ATOM 985 C C . ARG A 1 116 ? -18.109 11.756 3.810 1.00 65.00 116 ARG A C 1
ATOM 987 O O . ARG A 1 116 ? -18.280 12.095 2.646 1.00 65.00 116 ARG A O 1
ATOM 994 N N . LYS A 1 117 ? -19.006 12.027 4.765 1.00 65.44 117 LYS A N 1
ATOM 995 C CA . LYS A 1 117 ? -20.200 12.856 4.521 1.00 65.44 117 LYS A CA 1
ATOM 996 C C . LYS A 1 117 ? -19.854 14.337 4.343 1.00 65.44 117 LYS A C 1
ATOM 998 O O . LYS A 1 117 ? -20.487 14.991 3.527 1.00 65.44 117 LYS A O 1
ATOM 1003 N N . LYS A 1 118 ? -18.865 14.856 5.083 1.00 61.03 118 LYS A N 1
ATOM 1004 C CA . LYS A 1 118 ? -18.406 16.247 4.939 1.00 61.03 118 LYS A CA 1
ATOM 1005 C C . LYS A 1 118 ? -17.720 16.498 3.596 1.00 61.03 118 LYS A C 1
ATOM 1007 O O . LYS A 1 118 ? -17.977 17.528 2.998 1.00 61.03 118 LYS A O 1
ATOM 1012 N N . SER A 1 119 ? -16.908 15.558 3.105 1.00 60.19 119 SER A N 1
ATOM 1013 C CA . SER A 1 119 ? -16.256 15.720 1.798 1.00 60.19 119 SER A CA 1
ATOM 1014 C C . SER A 1 119 ? -17.263 15.762 0.643 1.00 60.19 119 SER A C 1
ATOM 1016 O O . SER A 1 119 ? -17.117 16.5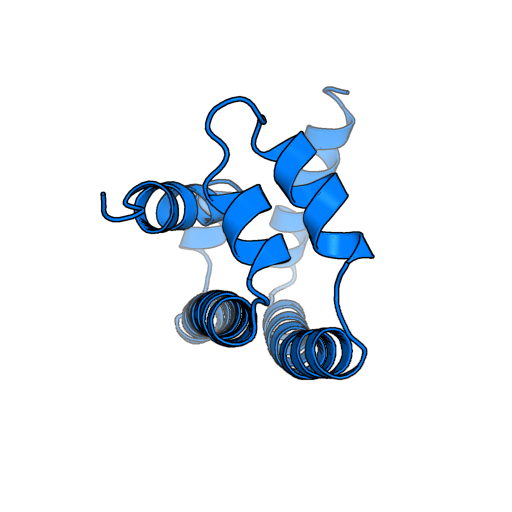88 -0.235 1.00 60.19 119 SER A O 1
ATOM 1018 N N . LYS A 1 120 ? -18.328 14.948 0.688 1.00 60.56 120 LYS A N 1
ATOM 1019 C CA . LYS A 1 120 ? -19.373 14.907 -0.356 1.00 60.56 120 LYS A CA 1
ATOM 1020 C C . LYS A 1 120 ? -20.322 16.113 -0.394 1.00 60.56 120 LYS A C 1
ATOM 1022 O O . LYS A 1 120 ? -21.128 16.190 -1.305 1.00 60.56 120 LYS A O 1
ATOM 1027 N N . LYS A 1 121 ? -20.327 16.968 0.634 1.00 56.50 121 LYS A N 1
ATOM 1028 C CA . LYS A 1 121 ? -21.172 18.178 0.677 1.00 56.50 121 LYS A CA 1
ATOM 1029 C C . LYS A 1 121 ? -20.462 19.420 0.128 1.00 56.50 121 LYS A C 1
ATOM 1031 O O . LYS A 1 121 ? -21.112 20.447 -0.008 1.00 56.50 121 LYS A O 1
ATOM 1036 N N . ASN A 1 122 ? -19.156 19.321 -0.111 1.00 47.38 122 ASN A N 1
ATOM 1037 C CA . ASN A 1 122 ? -18.312 20.412 -0.593 1.00 47.38 122 ASN A CA 1
ATOM 1038 C C . ASN A 1 122 ? -17.829 20.181 -2.040 1.00 47.38 122 ASN A C 1
ATOM 1040 O O . ASN A 1 122 ? -16.960 20.921 -2.492 1.00 47.38 122 ASN A O 1
ATOM 1044 N N . ASP A 1 123 ? -18.372 19.161 -2.709 1.00 41.28 123 ASP A N 1
ATOM 1045 C CA . ASP A 1 123 ? -18.330 18.954 -4.163 1.00 41.28 123 ASP A CA 1
ATOM 1046 C C . ASP A 1 123 ? -19.725 19.284 -4.716 1.00 41.28 123 ASP A C 1
ATOM 1048 O O . ASP A 1 123 ? -19.807 19.833 -5.835 1.00 41.28 123 ASP A O 1
#

Radius of gyration: 17.48 Å; Cα contacts (8 Å, |Δi|>4): 47; chains: 1; bounding box: 41×30×42 Å

pLDDT: mean 82.6, std 19.71, range [28.7, 97.12]

Solvent-accessible surface area (backbone atoms only — not comparable to full-atom values): 7200 Å² total; per-residue (Å²): 132,81,73,65,67,57,64,60,50,58,64,53,60,55,69,68,73,53,54,70,76,50,59,73,71,50,51,73,70,50,50,49,36,53,52,48,40,51,54,49,52,52,51,44,53,53,55,52,61,74,69,52,48,73,66,54,47,50,51,69,68,40,83,89,52,52,72,69,58,35,49,68,55,45,65,77,66,54,51,71,69,54,50,52,54,51,49,60,44,47,57,53,42,50,51,38,50,50,52,40,62,68,69,50,51,71,68,56,50,49,50,56,50,53,52,58,55,55,58,68,73,77,111

Mean predicted aligned error: 7.66 Å

Secondary structure (DSSP, 8-state):
---HHHHHHHHHHHHTTS-HHHHHT--HHHHHHHHHHHHHHHHHHHHHHHT--HHHHHHHH-TTS-HHHHHHHHTTT--HHHHHHHHHHHHHHHHHHHHHHHT--HHHHHHHHHHHHHHTT--

Foldseek 3Di:
DDPPVVVVVLVVVVPPLADPVLVVPDDPVLVVLVVVLSVLVVVLVVVLVVVDDPVLVVLVPDPVDDPVRNCVVNVVPDDPVSVVSNVVSVVVSVVSVVVSVVPDDPVSVVRNVVVVVVVVVVD

Sequence (123 aa):
MTNNLTYTQEKRMHSHKYSQELIETLSSYQKELIEKERKYLIKQREAIRKTFSIDQKKVIDDSTLSYNQKINKIIPSFSSDQKELIEKYHKRIDTIRKKFYNSLTETQRALIKKKRKKSKKND